Protein AF-A0A936C2J7-F1 (afdb_monomer_lite)

Radius of gyration: 14.2 Å; chains: 1; bounding box: 31×17×40 Å

Secondary structure (DSSP, 8-state):
-HHHHHHHHHHHHHHHHHHHHHHTT-S-TTTHHHHHHHHHHHHHHHHHHHHHHHHHTT-

Sequence (59 aa):
MHKVSLAAKEMRESVYWLGLVQRANLAPQYEIPPLLREAGELVAILMSSAKTAGSDESR

Structure (mmCIF, N/CA/C/O backbone):
data_AF-A0A936C2J7-F1
#
_entry.id   AF-A0A936C2J7-F1
#
loop_
_atom_site.group_PDB
_atom_site.id
_atom_site.type_symbol
_atom_site.label_atom_id
_atom_site.label_alt_id
_atom_site.label_comp_id
_atom_site.label_asym_id
_atom_site.label_entity_id
_atom_site.label_seq_id
_atom_site.pdbx_PDB_ins_code
_atom_site.Cartn_x
_atom_site.Cartn_y
_atom_site.Cartn_z
_atom_site.occupancy
_atom_site.B_iso_or_equiv
_atom_site.auth_seq_id
_atom_site.auth_comp_id
_atom_site.auth_asym_id
_atom_site.auth_atom_id
_atom_site.pdbx_PDB_model_num
ATOM 1 N N . MET A 1 1 ? 15.224 -6.115 -14.546 1.00 60.81 1 MET A N 1
ATOM 2 C CA . MET A 1 1 ? 13.748 -5.987 -14.682 1.00 60.81 1 MET A CA 1
ATOM 3 C C . MET A 1 1 ? 12.856 -6.711 -13.658 1.00 60.81 1 MET A C 1
ATOM 5 O O . MET A 1 1 ? 11.786 -6.201 -13.327 1.00 60.81 1 MET A O 1
ATOM 9 N N . HIS A 1 2 ? 13.248 -7.871 -13.114 1.00 78.38 2 HIS A N 1
ATOM 10 C CA . HIS A 1 2 ? 12.336 -8.693 -12.296 1.00 78.38 2 HIS A CA 1
ATOM 11 C C . HIS A 1 2 ? 12.009 -8.116 -10.898 1.00 78.38 2 HIS A C 1
ATOM 13 O O . HIS A 1 2 ? 10.867 -8.176 -10.453 1.00 78.38 2 HIS A O 1
ATOM 19 N N . LYS A 1 3 ? 12.989 -7.498 -10.220 1.00 89.44 3 LYS A N 1
ATOM 20 C CA . LYS A 1 3 ? 12.846 -7.042 -8.821 1.00 89.44 3 LYS A CA 1
ATOM 21 C C . LYS A 1 3 ? 11.845 -5.891 -8.640 1.00 89.44 3 LYS A C 1
ATOM 23 O O . LYS A 1 3 ? 11.057 -5.923 -7.706 1.00 89.44 3 LYS A O 1
ATOM 28 N N . VAL A 1 4 ? 11.848 -4.902 -9.539 1.00 91.44 4 VAL A N 1
ATOM 29 C CA . VAL A 1 4 ? 10.927 -3.747 -9.462 1.00 91.44 4 VAL A CA 1
ATOM 30 C C . VAL A 1 4 ? 9.493 -4.175 -9.774 1.00 91.44 4 VAL A C 1
ATOM 32 O O . VAL A 1 4 ? 8.559 -3.770 -9.089 1.00 91.44 4 VAL A O 1
ATOM 35 N N . SER A 1 5 ? 9.323 -5.062 -10.756 1.00 90.88 5 SER A N 1
ATOM 36 C CA . SER A 1 5 ? 8.017 -5.637 -11.095 1.00 90.88 5 SER A CA 1
ATOM 37 C C . SER A 1 5 ? 7.442 -6.468 -9.942 1.00 90.88 5 SER A C 1
ATOM 39 O O . SER A 1 5 ? 6.251 -6.366 -9.649 1.00 90.88 5 SER A O 1
ATOM 41 N N . LEU A 1 6 ? 8.291 -7.242 -9.251 1.00 94.75 6 LEU A N 1
ATOM 42 C CA . LEU A 1 6 ? 7.914 -7.959 -8.033 1.00 94.75 6 LEU A CA 1
ATOM 43 C C . LEU A 1 6 ? 7.518 -6.984 -6.916 1.00 94.75 6 LEU A C 1
ATOM 45 O O . LEU A 1 6 ? 6.428 -7.108 -6.375 1.00 94.75 6 LEU A O 1
ATOM 49 N N . ALA A 1 7 ? 8.331 -5.962 -6.634 1.00 95.69 7 ALA A N 1
ATOM 50 C CA . ALA A 1 7 ? 8.003 -4.951 -5.625 1.00 95.69 7 ALA A CA 1
ATOM 51 C C . ALA A 1 7 ? 6.658 -4.255 -5.908 1.00 95.69 7 ALA A C 1
ATOM 53 O O . ALA A 1 7 ? 5.855 -4.061 -4.998 1.00 95.69 7 ALA A O 1
ATOM 54 N N . ALA A 1 8 ? 6.367 -3.936 -7.174 1.00 95.19 8 ALA A N 1
ATOM 55 C CA . ALA A 1 8 ? 5.084 -3.359 -7.568 1.00 95.19 8 ALA A CA 1
ATOM 56 C C . ALA A 1 8 ? 3.903 -4.314 -7.317 1.00 95.19 8 ALA A C 1
ATOM 58 O O . ALA A 1 8 ? 2.815 -3.863 -6.958 1.00 95.19 8 ALA A O 1
ATOM 59 N N . LYS A 1 9 ? 4.097 -5.627 -7.511 1.00 95.88 9 LYS A N 1
ATOM 60 C CA . LYS A 1 9 ? 3.094 -6.656 -7.193 1.00 95.88 9 LYS A CA 1
ATOM 61 C C . LYS A 1 9 ? 2.834 -6.719 -5.688 1.00 95.88 9 LYS A C 1
ATOM 63 O O . LYS A 1 9 ? 1.684 -6.571 -5.287 1.00 95.88 9 LYS A O 1
ATOM 68 N N . GLU A 1 10 ? 3.882 -6.860 -4.883 1.00 97.75 10 GLU A N 1
ATOM 69 C CA . GLU A 1 10 ? 3.763 -6.955 -3.420 1.00 97.75 10 GLU A CA 1
ATOM 70 C C . GLU A 1 10 ? 3.143 -5.681 -2.811 1.00 97.75 10 GLU A C 1
ATOM 72 O O . GLU A 1 10 ? 2.339 -5.741 -1.878 1.00 97.75 10 GLU A O 1
ATOM 77 N N . MET A 1 11 ? 3.423 -4.507 -3.390 1.00 98.00 11 MET A N 1
ATOM 78 C CA . MET A 1 11 ? 2.801 -3.253 -2.958 1.00 98.00 11 MET A CA 1
ATOM 79 C C . MET A 1 11 ? 1.294 -3.204 -3.263 1.00 98.00 11 MET A C 1
ATOM 81 O O . MET A 1 11 ? 0.511 -2.755 -2.427 1.00 98.00 11 MET A O 1
ATOM 85 N N . ARG A 1 12 ? 0.842 -3.714 -4.420 1.00 97.94 12 ARG A N 1
ATOM 86 C CA . ARG A 1 12 ? -0.603 -3.825 -4.714 1.00 97.94 12 ARG A CA 1
ATOM 87 C C . ARG A 1 12 ? -1.314 -4.781 -3.758 1.00 97.94 12 ARG A C 1
ATOM 89 O O . ARG A 1 12 ? -2.441 -4.504 -3.356 1.00 97.94 12 ARG A O 1
ATOM 96 N N . GLU A 1 13 ? -0.664 -5.880 -3.383 1.00 98.38 13 GLU A N 1
ATOM 97 C CA . GLU A 1 13 ? -1.194 -6.797 -2.368 1.00 98.38 13 GLU A CA 1
ATOM 98 C C . GLU A 1 13 ? -1.287 -6.109 -1.000 1.00 98.38 13 GLU A C 1
ATOM 100 O O . GLU A 1 13 ? -2.300 -6.234 -0.316 1.00 98.38 13 GLU A O 1
ATOM 105 N N . SER A 1 14 ? -0.301 -5.284 -0.641 1.00 98.00 14 SER A N 1
ATOM 106 C CA . SER A 1 14 ? -0.335 -4.472 0.584 1.00 98.00 14 SER A CA 1
ATOM 107 C C . SER A 1 14 ? -1.522 -3.495 0.606 1.00 98.00 14 SER A C 1
ATOM 109 O O . SER A 1 14 ? -2.229 -3.411 1.609 1.00 98.00 14 SER A O 1
ATOM 111 N N . VAL A 1 15 ? -1.815 -2.818 -0.514 1.00 98.44 15 VAL A N 1
ATOM 112 C CA . VAL A 1 15 ? -3.014 -1.963 -0.664 1.00 98.44 15 VAL A CA 1
ATOM 113 C C . VAL A 1 15 ? -4.302 -2.765 -0.462 1.00 98.44 15 VAL A C 1
ATOM 115 O O . VAL A 1 15 ? -5.216 -2.312 0.232 1.00 98.44 15 VAL A O 1
ATOM 118 N N . TYR A 1 16 ? -4.382 -3.969 -1.036 1.00 98.44 16 TYR A N 1
ATOM 119 C CA . TYR A 1 16 ? -5.530 -4.854 -0.842 1.00 98.44 16 TYR A CA 1
ATOM 120 C C . TYR A 1 16 ? -5.730 -5.207 0.640 1.00 98.44 16 TYR A C 1
ATOM 122 O O . TYR A 1 16 ? -6.851 -5.094 1.148 1.00 98.44 16 TYR A O 1
ATOM 130 N N . TRP A 1 17 ? -4.655 -5.575 1.344 1.00 98.38 17 TRP A N 1
ATOM 131 C CA . TRP A 1 17 ? -4.708 -5.904 2.769 1.00 98.38 17 TRP A CA 1
ATOM 132 C C . TRP A 1 17 ? -5.097 -4.708 3.636 1.00 98.38 17 TRP A C 1
ATOM 134 O O . TRP A 1 17 ? -5.948 -4.862 4.507 1.00 98.38 17 TRP A O 1
ATOM 144 N N . LEU A 1 18 ? -4.575 -3.509 3.359 1.00 98.00 18 LEU A N 1
ATOM 145 C CA . LEU A 1 18 ? -5.000 -2.281 4.041 1.00 98.00 18 LEU A CA 1
ATOM 146 C C . LEU A 1 18 ? -6.500 -2.020 3.850 1.00 98.00 18 LEU A C 1
ATOM 148 O O . LEU A 1 18 ? -7.214 -1.743 4.813 1.00 98.00 18 LEU A O 1
ATOM 152 N N . GLY A 1 19 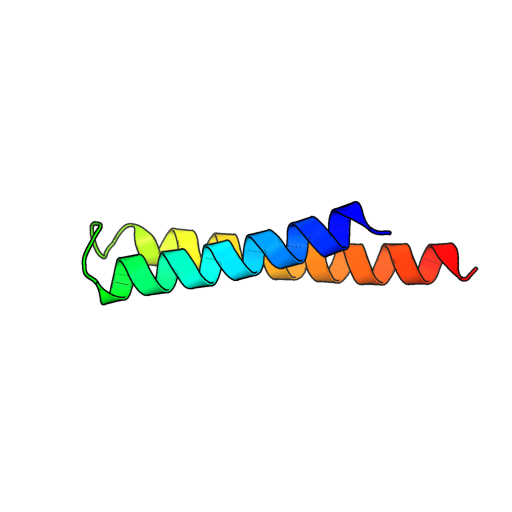? -7.012 -2.193 2.628 1.00 97.75 19 GLY A N 1
ATOM 153 C CA . GLY A 1 19 ? -8.443 -2.075 2.358 1.00 97.75 19 GLY A CA 1
ATOM 154 C C . GLY A 1 19 ? -9.275 -3.127 3.100 1.00 97.75 19 GLY A C 1
ATOM 155 O O . GLY A 1 19 ? -10.382 -2.832 3.553 1.00 97.75 19 GLY A O 1
ATOM 156 N N . LEU A 1 20 ? -8.762 -4.352 3.249 1.00 98.25 20 LEU A N 1
ATOM 157 C CA . LEU A 1 20 ? -9.427 -5.391 4.033 1.00 98.25 20 LEU A CA 1
ATOM 158 C C . LEU A 1 20 ? -9.434 -5.055 5.529 1.00 98.25 20 LEU A C 1
ATOM 160 O O . LEU A 1 20 ? -10.490 -5.150 6.146 1.00 98.25 20 LEU A O 1
ATOM 164 N N . VAL A 1 21 ? -8.303 -4.613 6.085 1.00 98.00 21 VAL A N 1
ATOM 165 C CA . VAL A 1 21 ? -8.177 -4.150 7.479 1.00 98.00 21 VAL A CA 1
ATOM 166 C C . VAL A 1 21 ? -9.175 -3.032 7.772 1.00 98.00 21 VAL A C 1
ATOM 168 O O . VAL A 1 21 ? -9.867 -3.089 8.790 1.00 98.00 21 VAL A O 1
ATOM 171 N N . GLN A 1 22 ? -9.313 -2.067 6.855 1.00 97.31 22 GLN A N 1
ATOM 172 C CA . GLN A 1 22 ? -10.295 -0.990 6.973 1.00 97.31 22 GLN A CA 1
ATOM 173 C C . GLN A 1 22 ? -11.727 -1.534 7.035 1.00 97.31 22 GLN A C 1
ATOM 175 O O . GLN A 1 22 ? -12.461 -1.236 7.977 1.00 97.31 22 GLN A O 1
ATOM 180 N N . ARG A 1 23 ? -12.120 -2.363 6.054 1.00 97.56 23 ARG A N 1
ATOM 181 C CA . ARG A 1 23 ? -13.482 -2.921 5.953 1.00 97.56 23 ARG A CA 1
ATOM 182 C C . ARG A 1 23 ? -13.833 -3.855 7.108 1.00 97.56 23 ARG A C 1
ATOM 184 O O . ARG A 1 23 ? -14.985 -3.898 7.520 1.00 97.56 23 ARG A O 1
ATOM 191 N N . ALA A 1 24 ? -12.855 -4.597 7.617 1.00 98.12 24 ALA A N 1
ATOM 192 C CA . ALA A 1 24 ? -13.021 -5.506 8.744 1.00 98.12 24 ALA A CA 1
ATOM 193 C C . ALA A 1 24 ? -12.913 -4.801 10.110 1.00 98.12 24 ALA A C 1
ATOM 195 O O . ALA A 1 24 ? -13.057 -5.456 11.138 1.00 98.12 24 ALA A O 1
ATOM 196 N N . ASN A 1 25 ? -12.673 -3.482 10.130 1.00 97.12 25 ASN A N 1
ATOM 197 C CA . ASN A 1 25 ? -12.509 -2.682 11.343 1.00 97.12 25 ASN A CA 1
ATOM 198 C C . ASN A 1 25 ? -11.438 -3.241 12.303 1.00 97.12 25 ASN A C 1
ATOM 200 O O . ASN A 1 25 ? -11.628 -3.269 13.517 1.00 97.12 25 ASN A O 1
ATOM 204 N N . LEU A 1 26 ? -10.315 -3.703 11.742 1.00 97.25 26 LEU A N 1
ATOM 205 C CA . LEU A 1 26 ? -9.215 -4.331 12.491 1.00 97.25 26 LEU A CA 1
ATOM 206 C C . LEU A 1 26 ? -8.171 -3.325 13.006 1.00 97.25 26 LEU A C 1
ATOM 208 O O . LEU A 1 26 ? -7.239 -3.712 13.705 1.00 97.25 26 LEU A O 1
ATOM 212 N N . ALA A 1 27 ? -8.314 -2.048 12.654 1.00 95.56 27 ALA A N 1
ATOM 213 C CA . ALA A 1 27 ? -7.457 -0.946 13.078 1.00 95.56 27 ALA A CA 1
ATOM 214 C C . ALA A 1 27 ? -8.281 0.353 13.159 1.00 95.56 27 ALA A C 1
ATOM 216 O O . ALA A 1 27 ? -9.367 0.419 12.566 1.00 95.56 27 ALA A O 1
ATOM 217 N N . PRO A 1 28 ? -7.796 1.398 13.854 1.00 96.69 28 PRO A N 1
ATOM 218 C CA . PRO A 1 28 ? -8.489 2.677 13.908 1.00 96.69 28 PRO A CA 1
ATOM 219 C C . PRO A 1 28 ? -8.723 3.262 12.509 1.00 96.69 28 PRO A C 1
ATOM 221 O O . PRO A 1 28 ? -7.807 3.409 11.700 1.00 96.69 28 PRO A O 1
ATOM 224 N N . GLN A 1 29 ? -9.970 3.639 12.222 1.00 90.50 29 GLN A N 1
ATOM 225 C CA . GLN A 1 29 ? -10.395 4.069 10.881 1.00 90.50 29 GLN A CA 1
ATOM 226 C C . GLN A 1 29 ? -9.702 5.349 10.388 1.00 90.50 29 GLN A C 1
ATOM 228 O O . GLN A 1 29 ? -9.700 5.612 9.189 1.00 90.50 29 GLN A O 1
ATOM 233 N N . TYR A 1 30 ? -9.107 6.138 11.288 1.00 93.25 30 TYR A N 1
ATOM 234 C CA . TYR A 1 30 ? -8.347 7.338 10.930 1.00 93.25 30 TYR A CA 1
ATOM 235 C C . TYR A 1 30 ? -6.905 7.031 10.483 1.00 93.25 30 TYR A C 1
ATOM 237 O O . TYR A 1 30 ? -6.287 7.874 9.839 1.00 93.25 30 TYR A O 1
ATOM 245 N N . GLU A 1 31 ? -6.372 5.841 10.782 1.00 95.12 31 GLU A N 1
ATOM 246 C CA . GLU A 1 31 ? -4.982 5.466 10.469 1.00 95.12 31 GLU A CA 1
ATOM 247 C C . GLU A 1 31 ? -4.839 4.853 9.074 1.00 95.12 31 GLU A C 1
ATOM 249 O O . GLU A 1 31 ? -3.810 5.017 8.422 1.00 95.12 31 GLU A O 1
ATOM 254 N N . ILE A 1 32 ? -5.875 4.172 8.578 1.00 97.12 32 ILE A N 1
ATOM 255 C CA . ILE A 1 32 ? -5.804 3.437 7.308 1.00 97.12 32 ILE A CA 1
ATOM 256 C C . ILE A 1 32 ? -5.845 4.333 6.055 1.00 97.12 32 ILE A C 1
ATOM 258 O O . ILE A 1 32 ? -5.077 4.065 5.129 1.00 97.12 32 ILE A O 1
ATOM 262 N N . PRO A 1 33 ? -6.669 5.398 5.965 1.00 97.00 33 PRO A N 1
ATOM 263 C CA . PRO A 1 33 ? -6.723 6.232 4.763 1.00 97.00 33 PRO A CA 1
ATOM 264 C C . PRO A 1 33 ? -5.384 6.897 4.384 1.00 97.00 33 PRO A C 1
ATOM 266 O O . PRO A 1 33 ? -5.038 6.860 3.200 1.00 97.00 33 PRO A O 1
ATOM 269 N N . PRO A 1 34 ? -4.586 7.449 5.327 1.00 97.94 34 PRO A N 1
ATOM 270 C CA . PRO A 1 34 ? -3.238 7.933 5.022 1.00 97.94 34 PRO A CA 1
ATOM 271 C C . PRO A 1 34 ? -2.324 6.844 4.446 1.00 97.94 34 PRO A C 1
ATOM 273 O O . PRO A 1 34 ? -1.657 7.085 3.442 1.00 97.94 34 PRO A O 1
ATOM 276 N N . LEU A 1 35 ? -2.355 5.633 5.018 1.00 97.81 35 LEU A N 1
ATOM 277 C CA . LEU A 1 35 ? -1.551 4.497 4.553 1.00 97.81 35 LEU A CA 1
ATOM 278 C C . LEU A 1 35 ? -1.975 4.017 3.160 1.00 97.81 35 LEU A C 1
ATOM 280 O O . LEU A 1 35 ? -1.125 3.711 2.329 1.00 97.81 35 LEU A O 1
ATOM 284 N N . LEU A 1 36 ? -3.281 3.978 2.875 1.00 98.06 36 LEU A N 1
ATOM 285 C CA . LEU A 1 36 ? -3.799 3.647 1.544 1.00 98.06 36 LEU A CA 1
ATOM 286 C C . LEU A 1 36 ? -3.341 4.656 0.486 1.00 98.06 36 LEU A C 1
ATOM 288 O O . LEU A 1 36 ? -2.993 4.253 -0.625 1.00 98.06 36 LEU A O 1
ATOM 292 N N . ARG A 1 37 ? -3.321 5.951 0.827 1.00 98.25 37 ARG A N 1
ATOM 293 C CA . ARG A 1 37 ? -2.819 7.007 -0.060 1.00 98.25 37 ARG A CA 1
ATOM 294 C C . ARG A 1 37 ? -1.336 6.801 -0.369 1.00 98.25 37 ARG A C 1
ATOM 296 O O . ARG A 1 37 ? -0.978 6.707 -1.539 1.00 98.25 37 ARG A O 1
ATOM 303 N N . GLU A 1 38 ? -0.500 6.676 0.660 1.00 98.31 38 GLU A N 1
ATOM 304 C CA . GLU A 1 38 ? 0.948 6.483 0.498 1.00 98.31 38 GLU A CA 1
ATOM 305 C C . GLU A 1 38 ? 1.272 5.189 -0.258 1.00 98.31 38 GLU A C 1
ATOM 307 O O . GLU A 1 38 ? 2.080 5.184 -1.185 1.00 98.31 38 GLU A O 1
ATOM 312 N N . ALA A 1 39 ? 0.588 4.088 0.060 1.00 97.94 39 ALA A N 1
ATOM 313 C CA . ALA A 1 39 ? 0.759 2.830 -0.657 1.00 97.94 39 ALA A CA 1
ATOM 314 C C . ALA A 1 39 ? 0.361 2.956 -2.141 1.00 97.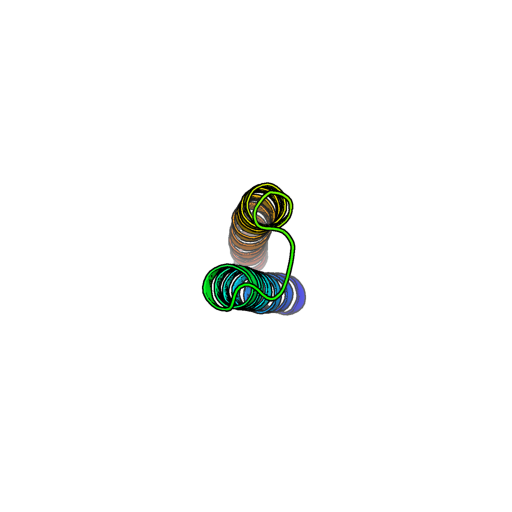94 39 ALA A C 1
ATOM 316 O O . ALA A 1 39 ? 1.042 2.411 -3.010 1.00 97.94 39 ALA A O 1
ATOM 317 N N . GLY A 1 40 ? -0.694 3.716 -2.458 1.00 98.00 40 GLY A N 1
ATOM 318 C CA . GLY A 1 40 ? -1.076 4.032 -3.837 1.00 98.00 40 GLY A CA 1
ATOM 319 C C . GLY A 1 40 ? -0.012 4.839 -4.591 1.00 98.00 40 GLY A C 1
ATOM 320 O O . GLY A 1 40 ? 0.309 4.518 -5.738 1.00 98.00 40 GLY A O 1
ATOM 321 N N . GLU A 1 41 ? 0.584 5.840 -3.939 1.00 98.50 41 GLU A N 1
ATOM 322 C CA . GLU A 1 41 ? 1.705 6.624 -4.479 1.00 98.50 41 GLU A CA 1
ATOM 323 C C . GLU A 1 41 ? 2.919 5.722 -4.771 1.00 98.50 41 GLU A C 1
ATOM 325 O O . GLU A 1 41 ? 3.502 5.787 -5.857 1.00 98.5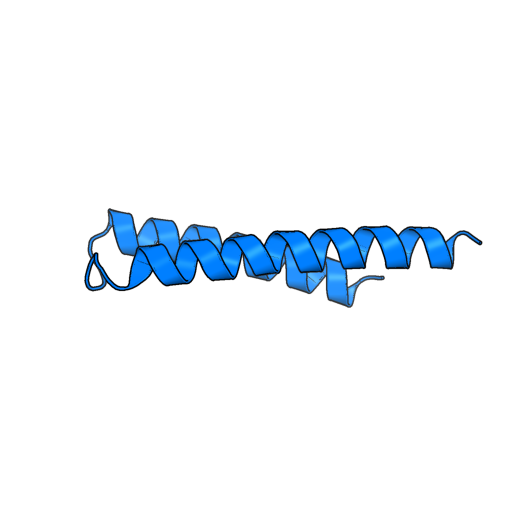0 41 GLU A O 1
ATOM 330 N N . LEU A 1 42 ? 3.246 4.799 -3.859 1.00 98.19 42 LEU A N 1
ATOM 331 C CA . LEU A 1 42 ? 4.319 3.818 -4.049 1.00 98.19 42 LEU A CA 1
ATOM 332 C C . LEU A 1 42 ? 4.046 2.863 -5.218 1.00 98.19 42 LEU A C 1
ATOM 334 O O . LEU A 1 42 ? 4.960 2.586 -5.998 1.00 98.19 42 LEU A O 1
ATOM 338 N N . VAL A 1 43 ? 2.807 2.386 -5.397 1.00 97.62 43 VAL A N 1
ATOM 339 C CA . VAL A 1 43 ? 2.436 1.583 -6.579 1.00 97.62 43 VAL A CA 1
ATOM 340 C C . VAL A 1 43 ? 2.705 2.367 -7.863 1.00 97.62 43 VAL A C 1
ATOM 342 O O . VAL A 1 43 ? 3.304 1.819 -8.790 1.00 97.62 43 VAL A O 1
ATOM 345 N N . ALA A 1 44 ? 2.290 3.635 -7.928 1.00 97.19 44 ALA A N 1
ATOM 346 C CA . ALA A 1 44 ? 2.477 4.465 -9.116 1.00 97.19 44 ALA A CA 1
ATOM 347 C C . ALA A 1 44 ? 3.965 4.653 -9.454 1.00 97.19 44 ALA A C 1
ATOM 349 O O . ALA A 1 44 ? 4.364 4.473 -10.609 1.00 97.19 44 ALA A O 1
ATOM 350 N N . ILE A 1 45 ? 4.795 4.935 -8.444 1.00 97.00 45 ILE A N 1
ATOM 351 C CA . ILE A 1 45 ? 6.249 5.066 -8.596 1.00 97.00 45 ILE A CA 1
ATOM 352 C C . ILE A 1 45 ? 6.855 3.753 -9.101 1.00 97.00 45 ILE A C 1
ATOM 354 O O . ILE A 1 45 ? 7.528 3.749 -10.130 1.00 97.00 45 ILE A O 1
ATOM 358 N N . LEU A 1 46 ? 6.576 2.627 -8.436 1.00 96.00 46 LEU A N 1
ATOM 359 C CA . LEU A 1 46 ? 7.158 1.327 -8.784 1.00 96.00 46 LEU A CA 1
ATOM 360 C C . LEU A 1 46 ? 6.744 0.859 -10.185 1.00 96.00 46 LEU A C 1
ATOM 362 O O . LEU A 1 46 ? 7.569 0.319 -10.921 1.00 96.00 46 LEU A O 1
ATOM 366 N N . MET A 1 47 ? 5.492 1.096 -10.585 1.00 93.94 47 MET A N 1
ATOM 367 C CA . MET A 1 47 ? 5.017 0.781 -11.936 1.00 93.94 47 MET A CA 1
ATOM 368 C C . MET A 1 47 ? 5.686 1.656 -13.000 1.00 93.94 47 MET A C 1
ATOM 370 O O . MET A 1 47 ? 6.072 1.147 -14.055 1.00 93.94 47 MET A O 1
ATOM 374 N N . SER A 1 48 ? 5.866 2.950 -12.721 1.00 94.94 48 SER A N 1
ATOM 375 C CA . SER A 1 48 ? 6.602 3.860 -13.604 1.00 94.94 48 SER A CA 1
ATOM 376 C C . SER A 1 48 ? 8.064 3.421 -13.755 1.00 94.94 48 SER A C 1
ATOM 378 O O . SER A 1 48 ? 8.549 3.248 -14.873 1.00 94.94 48 SER A O 1
ATOM 380 N N . SER A 1 49 ? 8.743 3.115 -12.644 1.00 92.88 49 SER A N 1
ATOM 381 C CA . SER A 1 49 ? 10.119 2.605 -12.646 1.00 92.88 49 SER A CA 1
ATOM 382 C C . SER A 1 49 ? 10.256 1.276 -13.389 1.00 92.88 49 SER A C 1
ATOM 384 O O . SER A 1 49 ? 11.211 1.099 -14.145 1.00 92.88 49 SER A O 1
ATOM 386 N N . ALA A 1 50 ? 9.302 0.352 -13.221 1.00 90.50 50 ALA A N 1
ATOM 387 C CA . ALA A 1 50 ? 9.284 -0.911 -13.955 1.00 90.50 50 ALA A CA 1
ATOM 388 C C . ALA A 1 50 ? 9.168 -0.676 -15.469 1.00 90.50 50 ALA A C 1
ATOM 390 O O . ALA A 1 50 ? 9.889 -1.304 -16.239 1.00 90.50 50 ALA A O 1
ATOM 391 N N . LYS A 1 51 ? 8.313 0.257 -15.907 1.00 89.44 51 LYS A N 1
ATOM 392 C CA . LYS A 1 51 ? 8.156 0.598 -17.329 1.00 89.44 51 LYS A CA 1
ATOM 393 C C . LYS A 1 51 ? 9.426 1.216 -17.921 1.00 89.44 51 LYS A C 1
ATOM 395 O O . LYS A 1 51 ? 9.842 0.822 -19.012 1.00 89.44 51 LYS A O 1
ATOM 400 N N . THR A 1 52 ? 10.049 2.154 -17.208 1.00 90.56 52 THR A N 1
ATOM 401 C CA . THR A 1 52 ? 11.294 2.804 -17.647 1.00 90.56 52 THR A CA 1
ATOM 402 C C . THR A 1 52 ? 12.421 1.794 -17.789 1.00 90.56 52 THR A C 1
ATOM 404 O O . THR A 1 52 ? 13.034 1.713 -18.849 1.00 90.56 52 THR A O 1
ATOM 407 N N . ALA A 1 53 ? 12.638 0.959 -16.772 1.00 85.75 53 ALA A N 1
ATOM 408 C CA . ALA A 1 53 ? 13.705 -0.033 -16.803 1.00 85.75 53 ALA A CA 1
ATOM 409 C C . ALA A 1 53 ? 13.537 -1.045 -17.958 1.00 85.75 53 ALA A C 1
ATOM 411 O O . ALA A 1 53 ? 14.524 -1.545 -18.486 1.00 85.75 53 ALA A O 1
ATOM 412 N N . GLY A 1 54 ? 12.300 -1.330 -18.385 1.00 78.75 54 GLY A N 1
ATOM 413 C CA . GLY A 1 54 ? 12.042 -2.254 -19.500 1.00 78.75 54 GLY A CA 1
ATOM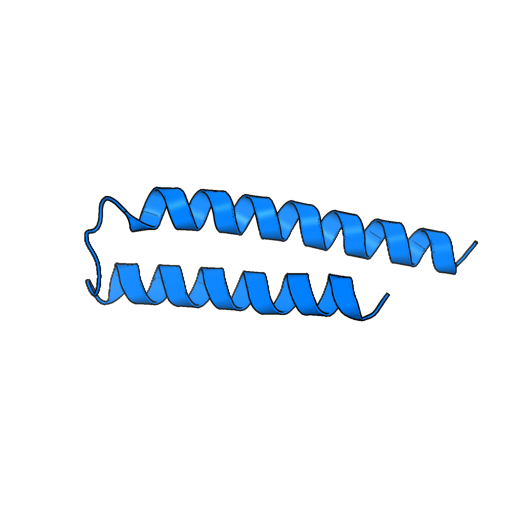 414 C C . GLY A 1 54 ? 12.252 -1.643 -20.867 1.00 78.75 54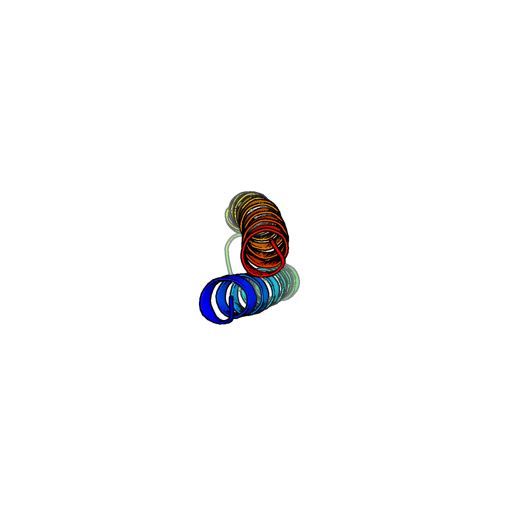 GLY A C 1
ATOM 415 O O . GLY A 1 54 ? 12.554 -2.352 -21.822 1.00 78.75 54 GLY A O 1
ATOM 416 N N . SER A 1 55 ? 12.105 -0.324 -20.938 1.00 72.56 55 SER A N 1
ATOM 417 C CA . SER A 1 55 ? 12.365 0.448 -22.146 1.00 72.56 55 SER A CA 1
ATOM 418 C C . SER A 1 55 ? 13.870 0.639 -22.365 1.00 72.56 55 SER A C 1
ATOM 420 O O . SER A 1 55 ? 14.304 0.651 -23.511 1.00 72.56 55 SER A O 1
ATOM 422 N N . ASP A 1 56 ? 14.656 0.740 -21.286 1.00 68.88 56 ASP A N 1
ATOM 423 C CA . ASP A 1 56 ? 16.123 0.841 -21.339 1.00 68.88 56 ASP A CA 1
ATOM 424 C C . ASP A 1 56 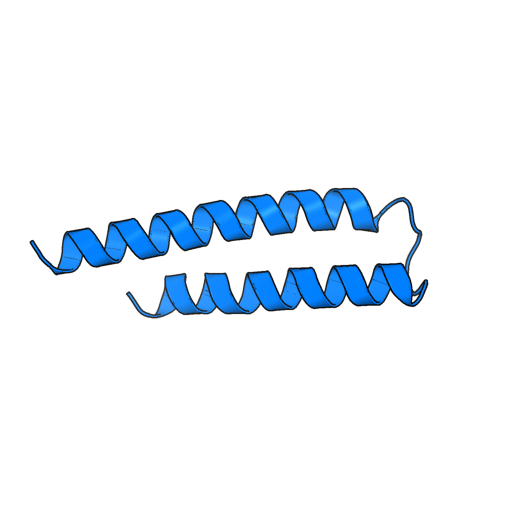? 16.793 -0.483 -21.732 1.00 68.88 56 ASP A C 1
ATOM 426 O O . ASP A 1 56 ? 17.739 -0.477 -22.503 1.00 68.88 56 ASP A O 1
ATOM 430 N N . GLU A 1 57 ? 16.275 -1.629 -21.279 1.00 59.09 57 GLU A N 1
ATOM 431 C CA . GLU A 1 57 ? 16.834 -2.946 -21.637 1.00 59.09 57 GLU A CA 1
ATOM 432 C C . GLU A 1 57 ? 16.514 -3.378 -23.087 1.00 59.09 57 GLU A C 1
ATOM 434 O O . GLU A 1 57 ? 17.055 -4.364 -23.578 1.00 59.09 57 GLU A O 1
ATOM 439 N N . SER A 1 58 ? 15.641 -2.639 -23.786 1.00 57.25 58 SER A N 1
ATOM 440 C CA . SER A 1 58 ? 15.326 -2.851 -25.210 1.00 57.25 58 SER A CA 1
ATOM 441 C C . SER A 1 58 ? 16.051 -1.873 -26.156 1.00 57.25 58 SER A C 1
ATOM 443 O O . SER A 1 58 ? 15.773 -1.897 -27.358 1.00 57.25 58 SER A O 1
ATOM 445 N N . ARG A 1 59 ? 16.929 -0.997 -25.640 1.00 48.59 59 ARG A N 1
ATOM 446 C CA . ARG A 1 59 ? 17.803 -0.094 -26.418 1.00 48.59 59 ARG A CA 1
ATOM 447 C C . ARG A 1 59 ? 19.237 -0.603 -26.430 1.00 48.59 59 ARG A C 1
ATOM 449 O O . ARG A 1 59 ? 19.902 -0.340 -27.455 1.00 48.59 59 ARG A O 1
#

pLDDT: mean 91.8, std 11.4, range [48.59, 98.5]

Foldseek 3Di:
DPPLVVVLVVLVVVLVVLVVCCVVVVDPVVPSVVVNVVSVVSNVVSVVVVVVVVVVVVD